Protein AF-A0A963DLN7-F1 (afdb_monomer_lite)

Radius of gyration: 10.58 Å; chains: 1; bounding box: 24×15×28 Å

Secondary structure (DSSP, 8-state):
---SSSTTHHHHTTHHHHHHTT--B-----TTS-HHHHHHHHHHHHTTPPTTSB-

Sequence (55 aa):
ITPFNFPFMVPMWMAPVSIACGNSFILKPSERDPSPSLLTAELFREAGLPAGVFN

pLDDT: mean 97.33, std 0.76, range [95.44, 98.5]

Foldseek 3Di:
DDEDPCQQVVCVVPLVVCVVVVAADEDDTDPVHNVNVVVVVVVCVVVVPDPRSYD

Structure (mmCIF, N/CA/C/O backbone):
data_AF-A0A963DLN7-F1
#
_entry.id   AF-A0A963DLN7-F1
#
loop_
_atom_site.group_PDB
_atom_site.id
_atom_site.type_symbol
_atom_site.label_atom_id
_atom_site.label_alt_id
_atom_site.label_comp_id
_atom_site.label_asym_id
_atom_site.label_entity_id
_atom_site.label_seq_id
_atom_site.pdbx_PDB_ins_code
_atom_site.Cartn_x
_atom_site.Cartn_y
_atom_site.Cartn_z
_atom_site.occupancy
_atom_site.B_iso_or_equiv
_atom_site.auth_seq_id
_atom_site.auth_comp_id
_atom_site.auth_asym_id
_atom_site.auth_atom_id
_atom_site.pdbx_PDB_model_num
ATOM 1 N N . ILE A 1 1 ? 9.161 5.879 -2.827 1.00 96.50 1 ILE A N 1
ATOM 2 C CA . ILE A 1 1 ? 9.688 5.515 -4.170 1.00 96.50 1 ILE A CA 1
ATOM 3 C C . ILE A 1 1 ? 10.491 4.233 -4.011 1.00 96.50 1 ILE A C 1
ATOM 5 O O . ILE A 1 1 ? 11.304 4.194 -3.094 1.00 96.50 1 ILE A O 1
ATOM 9 N N . THR A 1 2 ? 10.272 3.210 -4.838 1.00 96.56 2 THR A N 1
ATOM 10 C CA . THR A 1 2 ? 10.945 1.901 -4.701 1.00 96.56 2 THR A CA 1
ATOM 11 C C . THR A 1 2 ? 11.493 1.370 -6.036 1.00 96.56 2 THR A C 1
ATOM 13 O O . THR A 1 2 ? 10.977 1.734 -7.096 1.00 96.56 2 THR A O 1
ATOM 16 N N . PRO A 1 3 ? 12.564 0.551 -6.010 1.00 97.06 3 PRO A N 1
ATOM 17 C CA . PRO A 1 3 ? 13.134 -0.078 -7.201 1.00 97.06 3 PRO A CA 1
ATOM 18 C C . PRO A 1 3 ? 12.301 -1.283 -7.673 1.00 97.06 3 PRO A C 1
ATOM 20 O O . PRO A 1 3 ? 11.425 -1.766 -6.959 1.00 97.06 3 PRO A O 1
ATOM 23 N N . PHE A 1 4 ? 12.599 -1.793 -8.872 1.00 97.00 4 PHE A N 1
ATOM 24 C CA . PHE A 1 4 ? 11.851 -2.895 -9.497 1.00 97.00 4 PHE A CA 1
ATOM 25 C C . PHE A 1 4 ? 12.219 -4.298 -8.986 1.00 97.00 4 PHE A C 1
ATOM 27 O O . PHE A 1 4 ? 11.477 -5.238 -9.216 1.00 97.00 4 PHE A O 1
ATOM 34 N N . ASN A 1 5 ? 13.380 -4.480 -8.351 1.00 96.25 5 ASN A N 1
ATOM 35 C CA . ASN A 1 5 ? 13.937 -5.809 -8.066 1.00 96.25 5 ASN A CA 1
ATOM 36 C C . ASN A 1 5 ? 13.221 -6.561 -6.932 1.00 96.25 5 ASN A C 1
ATOM 38 O O . ASN A 1 5 ? 13.268 -7.786 -6.889 1.00 96.25 5 ASN A O 1
ATOM 42 N N . PHE A 1 6 ? 12.571 -5.837 -6.020 1.00 97.00 6 PHE A N 1
ATOM 43 C CA . PHE A 1 6 ? 11.811 -6.398 -4.901 1.00 97.00 6 PHE A CA 1
ATOM 44 C C . PHE A 1 6 ? 10.521 -5.585 -4.683 1.00 97.00 6 PHE A C 1
ATOM 46 O O . PHE A 1 6 ? 10.384 -4.874 -3.681 1.00 97.00 6 PHE A O 1
ATOM 53 N N . PRO A 1 7 ? 9.572 -5.669 -5.630 1.00 95.44 7 PRO A N 1
ATOM 54 C CA . PRO A 1 7 ? 8.437 -4.746 -5.772 1.00 95.44 7 PRO A CA 1
ATOM 55 C C . PRO A 1 7 ? 7.391 -4.846 -4.652 1.00 95.44 7 PRO A C 1
ATOM 57 O O . PRO A 1 7 ? 6.597 -3.926 -4.482 1.00 95.44 7 PRO A O 1
ATOM 60 N N . PHE A 1 8 ? 7.389 -5.941 -3.883 1.00 96.00 8 PHE A N 1
ATOM 61 C CA . PHE A 1 8 ? 6.564 -6.103 -2.681 1.00 96.00 8 PHE A CA 1
ATOM 62 C C . PHE A 1 8 ? 7.360 -5.827 -1.399 1.00 96.00 8 PHE A C 1
ATOM 64 O O . PHE A 1 8 ? 6.948 -5.041 -0.550 1.00 96.00 8 PHE A O 1
ATOM 71 N N . MET A 1 9 ? 8.538 -6.443 -1.272 1.00 97.31 9 MET A N 1
ATOM 72 C CA . MET A 1 9 ? 9.311 -6.425 -0.029 1.00 97.31 9 MET A CA 1
ATOM 73 C C . MET A 1 9 ? 9.839 -5.027 0.328 1.00 97.31 9 MET A C 1
ATOM 75 O O . MET A 1 9 ? 9.726 -4.620 1.480 1.00 97.31 9 MET A O 1
ATOM 79 N N . VAL A 1 10 ? 10.370 -4.264 -0.637 1.00 96.81 10 VAL A N 1
ATOM 80 C CA . VAL A 1 10 ? 10.951 -2.939 -0.344 1.00 96.81 10 VAL A CA 1
ATOM 81 C C . VAL A 1 10 ? 9.893 -1.930 0.122 1.00 96.81 10 VAL A C 1
ATOM 83 O O . VAL A 1 10 ? 10.137 -1.275 1.136 1.00 96.81 10 VAL A O 1
ATOM 86 N N . PRO A 1 11 ? 8.708 -1.804 -0.518 1.00 96.44 11 PRO A N 1
ATOM 87 C CA . PRO A 1 11 ? 7.630 -0.992 0.050 1.00 96.44 11 PRO A CA 1
ATOM 88 C C . PRO A 1 11 ? 7.233 -1.412 1.472 1.00 96.44 11 PRO A C 1
ATOM 90 O O . PRO A 1 11 ? 6.985 -0.552 2.319 1.00 96.44 11 PRO A O 1
ATOM 93 N N . MET A 1 12 ? 7.207 -2.719 1.755 1.00 96.44 12 MET A N 1
ATOM 94 C CA . MET A 1 12 ? 6.801 -3.263 3.057 1.00 96.44 12 MET A CA 1
ATOM 95 C C . MET A 1 12 ? 7.834 -3.084 4.174 1.00 96.44 12 MET A C 1
ATOM 97 O O . MET A 1 12 ? 7.492 -3.241 5.3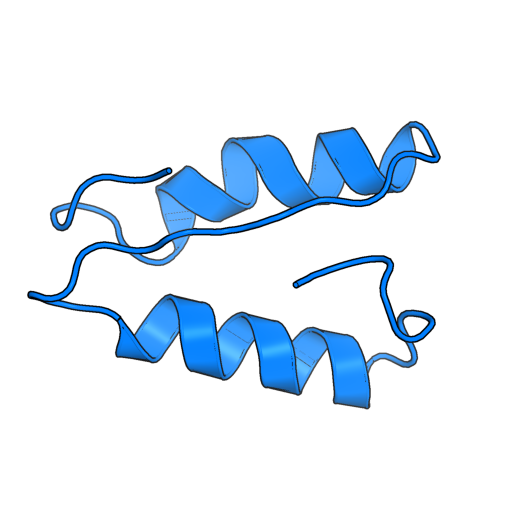41 1.00 96.44 12 MET A O 1
ATOM 101 N N . TRP A 1 13 ? 9.067 -2.679 3.873 1.00 96.25 13 TRP A N 1
ATOM 102 C CA . TRP A 1 13 ? 10.008 -2.239 4.910 1.00 96.25 13 TRP A CA 1
ATOM 103 C C . TRP A 1 13 ? 9.682 -0.851 5.466 1.00 96.25 13 TRP A C 1
ATOM 105 O O . TRP A 1 13 ? 10.119 -0.509 6.561 1.00 96.25 13 TRP A O 1
ATOM 115 N N . MET A 1 14 ? 8.926 -0.045 4.716 1.00 95.75 14 MET A N 1
ATOM 116 C CA . MET A 1 14 ? 8.662 1.357 5.041 1.00 95.75 14 MET A CA 1
ATOM 117 C C . MET A 1 14 ? 7.196 1.595 5.403 1.00 95.75 14 MET A C 1
ATOM 119 O O . MET A 1 14 ? 6.918 2.219 6.426 1.00 95.75 14 MET A O 1
ATOM 123 N N . ALA A 1 15 ? 6.255 1.100 4.591 1.00 97.44 15 ALA A N 1
ATOM 124 C CA . ALA A 1 15 ? 4.839 1.428 4.738 1.00 97.44 15 ALA A CA 1
ATOM 125 C C . ALA A 1 15 ? 4.235 0.963 6.079 1.00 97.44 15 ALA A C 1
ATOM 127 O O . ALA A 1 15 ? 3.640 1.800 6.753 1.00 97.44 15 ALA A O 1
ATOM 128 N N . PRO A 1 16 ? 4.431 -0.289 6.547 1.00 96.38 16 PRO A N 1
ATOM 129 C CA . PRO A 1 16 ? 3.866 -0.734 7.821 1.00 96.38 16 PRO A CA 1
ATOM 130 C C . PRO A 1 16 ? 4.407 0.058 9.010 1.00 96.38 16 PRO A C 1
ATOM 132 O O . PRO A 1 16 ? 3.644 0.433 9.892 1.00 96.38 16 PRO A O 1
ATOM 135 N N . VAL A 1 17 ? 5.710 0.361 9.016 1.00 97.75 17 VAL A N 1
ATOM 136 C CA . VAL A 1 17 ? 6.343 1.152 10.083 1.00 97.75 17 VAL A CA 1
ATOM 137 C C . VAL A 1 17 ? 5.816 2.587 10.068 1.00 97.75 17 VAL A C 1
ATOM 139 O O . VAL A 1 17 ? 5.436 3.118 11.105 1.00 97.75 17 VAL A O 1
ATOM 142 N N . SER A 1 18 ? 5.734 3.202 8.886 1.00 98.00 18 SER A N 1
ATOM 143 C CA . SER A 1 18 ? 5.208 4.558 8.712 1.00 98.00 18 SER A CA 1
ATOM 144 C C . SER A 1 18 ? 3.765 4.680 9.215 1.00 98.00 18 SER A C 1
ATOM 146 O O . SER A 1 18 ? 3.478 5.577 10.013 1.00 98.00 18 SER A O 1
ATOM 148 N N . ILE A 1 19 ? 2.905 3.734 8.820 1.00 97.94 19 ILE A N 1
ATOM 149 C CA . ILE A 1 19 ? 1.494 3.660 9.220 1.00 97.94 19 ILE A CA 1
ATOM 150 C C . ILE A 1 19 ? 1.362 3.379 10.720 1.00 97.94 19 ILE A C 1
ATOM 152 O O . ILE A 1 19 ? 0.587 4.049 11.398 1.00 97.94 19 ILE A O 1
ATOM 156 N N . ALA A 1 20 ? 2.143 2.443 11.270 1.00 97.69 20 ALA A N 1
ATOM 157 C CA . ALA A 1 20 ? 2.132 2.137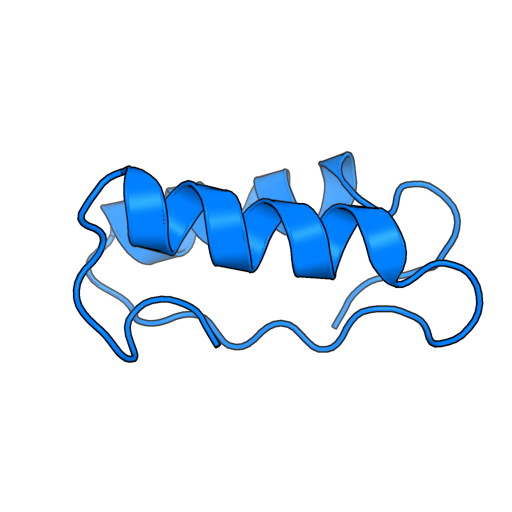 12.703 1.00 97.69 20 ALA A CA 1
ATOM 158 C C . ALA A 1 20 ? 2.545 3.344 13.562 1.00 97.69 20 ALA A C 1
ATOM 160 O O . ALA A 1 20 ? 2.024 3.531 14.658 1.00 97.69 20 ALA A O 1
ATOM 161 N N . CYS A 1 21 ? 3.433 4.200 13.052 1.00 98.38 21 CYS A N 1
ATOM 162 C CA . CYS A 1 21 ? 3.798 5.469 13.681 1.00 98.38 21 CYS A CA 1
ATOM 163 C C . CYS A 1 21 ? 2.764 6.594 13.470 1.00 98.38 21 CYS A C 1
ATOM 165 O O . CYS A 1 21 ? 3.035 7.732 13.845 1.00 98.38 21 CYS A O 1
ATOM 167 N N . GLY A 1 22 ? 1.602 6.311 12.872 1.00 98.00 22 GLY A N 1
ATOM 168 C CA . GLY A 1 22 ? 0.518 7.276 12.669 1.00 98.00 22 GLY A CA 1
ATOM 169 C C . GLY A 1 22 ? 0.685 8.188 11.451 1.00 98.00 22 GLY A C 1
ATOM 170 O O . GLY A 1 22 ? -0.029 9.182 11.342 1.00 98.00 22 GLY A O 1
ATOM 171 N N . ASN A 1 23 ? 1.608 7.880 10.535 1.00 98.50 23 ASN A N 1
ATOM 172 C CA . ASN A 1 23 ? 1.785 8.652 9.306 1.00 98.50 23 ASN A CA 1
ATOM 173 C C . ASN A 1 23 ? 0.941 8.081 8.163 1.00 98.50 23 ASN A C 1
ATOM 175 O O . ASN A 1 23 ? 0.631 6.892 8.121 1.00 98.50 23 ASN A O 1
ATOM 179 N N . SER A 1 24 ? 0.637 8.933 7.187 1.00 98.06 24 SER A N 1
ATOM 180 C CA . SER A 1 24 ? 0.210 8.481 5.860 1.00 98.06 24 SER A CA 1
ATOM 181 C C . SER A 1 24 ? 1.430 8.218 4.974 1.00 98.06 24 SER A C 1
ATOM 183 O O . SER A 1 24 ? 2.469 8.864 5.123 1.00 98.06 24 SER A O 1
ATOM 185 N N . PHE A 1 25 ? 1.303 7.283 4.039 1.00 98.19 25 PHE A N 1
ATOM 186 C CA . PHE A 1 25 ? 2.375 6.837 3.159 1.00 98.19 25 PHE A CA 1
ATOM 187 C C . PHE A 1 25 ? 1.981 7.007 1.688 1.00 98.19 25 PHE A C 1
ATOM 189 O O . PHE A 1 25 ? 0.868 6.659 1.301 1.00 98.19 25 PHE A O 1
ATOM 196 N N . ILE A 1 26 ? 2.903 7.528 0.869 1.00 98.00 26 ILE A N 1
ATOM 197 C CA . ILE A 1 26 ? 2.729 7.654 -0.586 1.00 98.00 26 ILE A CA 1
ATOM 198 C C . ILE A 1 26 ? 3.791 6.803 -1.291 1.00 98.00 26 ILE A C 1
ATOM 200 O O . ILE A 1 26 ? 4.998 7.075 -1.219 1.00 98.00 26 ILE A O 1
ATOM 204 N N . LEU A 1 27 ? 3.349 5.768 -1.995 1.00 97.69 27 LEU A N 1
ATOM 205 C CA . LEU A 1 27 ? 4.162 4.830 -2.739 1.00 97.69 27 LEU A CA 1
ATOM 206 C C . LEU A 1 27 ? 4.142 5.154 -4.235 1.00 97.69 27 LEU A C 1
ATOM 208 O O . LEU A 1 27 ? 3.167 4.943 -4.939 1.00 97.69 27 LEU A O 1
ATOM 212 N N . LYS A 1 28 ? 5.304 5.545 -4.762 1.00 98.00 28 LYS A N 1
ATOM 213 C CA . LYS A 1 28 ? 5.575 5.488 -6.204 1.00 98.00 28 LYS A CA 1
ATOM 214 C C . LYS A 1 28 ? 6.377 4.219 -6.526 1.00 98.00 28 LYS A C 1
ATOM 216 O O . LYS A 1 28 ? 7.598 4.244 -6.295 1.00 98.00 28 LYS A O 1
ATOM 221 N N . PRO A 1 29 ? 5.751 3.139 -7.030 1.00 96.94 29 PRO A N 1
ATOM 222 C CA . PRO A 1 29 ? 6.482 1.949 -7.445 1.00 96.94 29 PRO A CA 1
ATOM 223 C C . PRO A 1 29 ? 7.276 2.204 -8.734 1.00 96.94 29 PRO A C 1
ATOM 225 O O . PRO A 1 29 ? 7.187 3.276 -9.353 1.00 96.94 29 PRO A O 1
ATOM 228 N N . SER A 1 30 ? 8.090 1.225 -9.124 1.00 97.25 30 SER A N 1
ATOM 229 C CA . SER A 1 30 ? 8.682 1.211 -10.459 1.00 97.25 30 SER A CA 1
ATOM 230 C C . SER A 1 30 ? 7.623 0.853 -11.497 1.00 97.25 30 SER A C 1
ATOM 232 O O . SER A 1 30 ? 6.824 -0.057 -11.307 1.00 97.25 30 SER A O 1
ATOM 234 N N . GLU A 1 31 ? 7.675 1.536 -12.630 1.00 97.19 31 GLU A N 1
ATOM 235 C CA . GLU A 1 31 ? 6.860 1.293 -13.816 1.00 97.19 31 GLU A CA 1
ATOM 236 C C . GLU A 1 31 ? 7.116 -0.073 -14.472 1.00 97.19 31 GLU A C 1
ATOM 238 O O . GLU A 1 31 ? 6.283 -0.543 -15.240 1.00 97.19 31 GLU A O 1
ATOM 243 N N . ARG A 1 32 ? 8.252 -0.718 -14.172 1.00 97.56 32 ARG A N 1
ATOM 244 C CA . ARG A 1 32 ? 8.625 -2.021 -14.744 1.00 97.56 32 ARG A CA 1
ATOM 245 C C . ARG A 1 32 ? 7.886 -3.192 -14.106 1.00 97.56 32 ARG A C 1
ATOM 247 O O . ARG A 1 32 ? 7.651 -4.184 -14.783 1.00 97.56 32 ARG A O 1
ATOM 254 N N . ASP A 1 33 ? 7.568 -3.078 -12.819 1.00 96.94 33 ASP A N 1
ATOM 255 C CA . ASP A 1 33 ? 6.865 -4.115 -12.058 1.00 96.94 33 ASP A CA 1
ATOM 256 C C . ASP A 1 33 ? 5.978 -3.490 -10.960 1.00 96.94 33 ASP A C 1
ATOM 258 O O . ASP A 1 33 ? 6.307 -3.529 -9.769 1.00 96.94 33 ASP A O 1
ATOM 262 N N . PRO A 1 34 ? 4.878 -2.814 -11.347 1.00 97.44 34 PRO A N 1
ATOM 263 C CA . PRO A 1 34 ? 4.015 -2.106 -10.404 1.00 97.44 34 PRO A CA 1
ATOM 264 C C . PRO A 1 34 ? 2.969 -3.016 -9.743 1.00 97.44 34 PRO A C 1
ATOM 266 O O . PRO A 1 34 ? 2.420 -2.659 -8.699 1.00 97.44 34 PRO A O 1
ATOM 269 N N . SER A 1 35 ? 2.668 -4.176 -10.337 1.00 97.94 35 SER A N 1
ATOM 270 C CA . SER A 1 35 ? 1.519 -5.014 -9.974 1.00 97.94 35 SER A CA 1
ATOM 271 C C . SER A 1 35 ? 1.480 -5.417 -8.494 1.00 97.94 35 SER A C 1
ATOM 273 O O . SER A 1 35 ? 0.408 -5.301 -7.900 1.00 97.94 35 SER A O 1
ATOM 275 N N . PRO A 1 36 ? 2.595 -5.799 -7.838 1.00 97.62 36 PR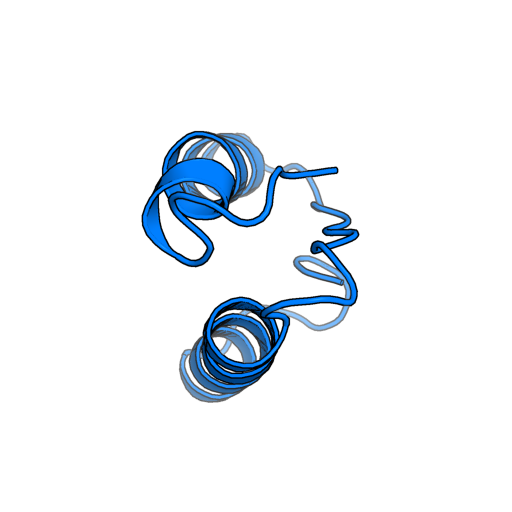O A N 1
ATOM 276 C CA . PRO A 1 36 ? 2.568 -6.143 -6.415 1.00 97.62 36 PRO A CA 1
ATOM 277 C C . PRO A 1 36 ? 2.225 -4.955 -5.512 1.00 97.62 36 PRO A C 1
ATOM 279 O O . PRO A 1 36 ? 1.524 -5.113 -4.514 1.00 97.62 36 PRO A O 1
ATOM 282 N N . SER A 1 37 ? 2.680 -3.751 -5.869 1.00 97.25 37 SER A N 1
ATOM 283 C CA . SER A 1 37 ? 2.350 -2.527 -5.131 1.00 97.25 37 SER A CA 1
ATOM 284 C C . SER A 1 37 ? 0.876 -2.147 -5.300 1.00 97.25 37 SER A C 1
ATOM 286 O O . SER A 1 37 ? 0.231 -1.785 -4.320 1.00 97.25 37 SER A O 1
ATOM 288 N N . LEU A 1 38 ? 0.325 -2.299 -6.510 1.00 97.38 38 LEU A N 1
ATOM 289 C CA . LEU A 1 38 ? -1.099 -2.065 -6.778 1.00 97.38 38 LEU A CA 1
ATOM 290 C C . LEU A 1 38 ? -1.992 -3.070 -6.037 1.00 97.38 38 LEU A C 1
ATOM 292 O O . LEU A 1 38 ? -2.976 -2.672 -5.421 1.00 97.38 38 LEU A O 1
ATOM 296 N N . LEU A 1 39 ? -1.616 -4.353 -6.025 1.00 97.94 39 LEU A N 1
ATOM 297 C CA . LEU A 1 39 ? -2.314 -5.371 -5.236 1.00 97.94 39 LEU A CA 1
ATOM 298 C C . LEU A 1 39 ? -2.254 -5.055 -3.737 1.00 97.94 39 LEU A C 1
ATOM 300 O O . LEU A 1 39 ? -3.246 -5.199 -3.037 1.00 97.94 39 LEU A O 1
ATOM 304 N N . THR A 1 40 ? -1.109 -4.587 -3.240 1.00 97.25 40 THR A N 1
ATOM 305 C CA . THR A 1 40 ? -0.969 -4.201 -1.828 1.00 97.25 40 THR A CA 1
ATOM 306 C C . THR A 1 40 ? -1.901 -3.044 -1.458 1.00 97.25 40 THR A C 1
ATOM 308 O O . THR A 1 40 ? -2.510 -3.079 -0.391 1.00 97.25 40 THR A O 1
ATOM 311 N N . ALA A 1 41 ? -2.053 -2.045 -2.336 1.00 96.88 41 ALA A N 1
ATOM 312 C CA . ALA A 1 41 ? -2.999 -0.947 -2.131 1.00 96.88 41 ALA A CA 1
ATOM 313 C C . ALA A 1 41 ? -4.445 -1.462 -2.006 1.00 96.88 41 ALA A C 1
ATOM 315 O O . ALA A 1 41 ? -5.179 -1.041 -1.112 1.00 96.88 41 ALA A O 1
ATOM 316 N N . GLU A 1 42 ? -4.827 -2.418 -2.857 1.00 97.94 42 GLU A N 1
ATOM 317 C CA . GLU A 1 42 ? -6.150 -3.044 -2.813 1.00 97.94 42 GLU A CA 1
ATOM 318 C C . GLU A 1 42 ? -6.358 -3.865 -1.535 1.00 97.94 42 GLU A C 1
ATOM 320 O O . GLU A 1 42 ? -7.370 -3.711 -0.855 1.00 97.94 42 GLU A O 1
ATOM 325 N N . LEU A 1 43 ? -5.363 -4.660 -1.136 1.00 97.81 43 LEU A N 1
ATOM 326 C CA . LEU A 1 43 ? -5.419 -5.438 0.102 1.00 97.81 43 LEU A CA 1
ATOM 327 C C . LEU A 1 43 ? -5.529 -4.542 1.343 1.00 97.81 43 LEU A C 1
ATOM 329 O O . LEU A 1 43 ? -6.249 -4.882 2.279 1.00 97.81 43 LEU A O 1
ATOM 333 N N . PHE A 1 44 ? -4.868 -3.381 1.368 1.00 97.62 44 PHE A N 1
ATOM 334 C CA . PHE A 1 44 ? -5.045 -2.419 2.460 1.00 97.62 44 PHE A CA 1
ATOM 335 C C . PHE A 1 44 ? -6.461 -1.845 2.503 1.00 97.6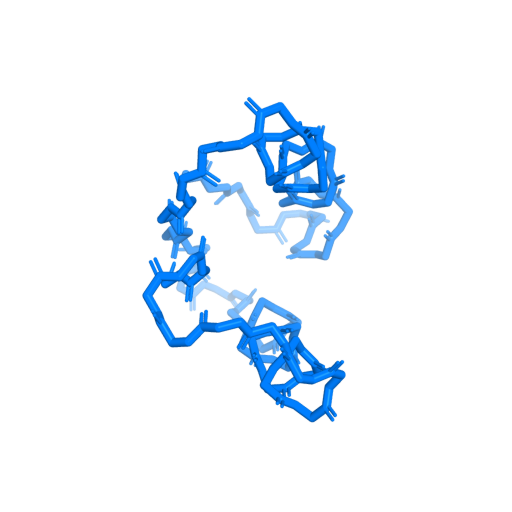2 44 PHE A C 1
ATOM 337 O O . PHE A 1 44 ? -7.022 -1.690 3.590 1.00 97.62 44 PHE A O 1
ATOM 344 N N . ARG A 1 45 ? -7.054 -1.567 1.339 1.00 97.25 45 ARG A N 1
ATOM 345 C CA . ARG A 1 45 ? -8.447 -1.125 1.236 1.00 97.25 45 ARG A CA 1
ATOM 346 C C . ARG A 1 45 ? -9.403 -2.198 1.763 1.00 97.25 45 ARG A C 1
ATOM 348 O O . ARG A 1 45 ? -10.292 -1.877 2.548 1.00 97.25 45 ARG A O 1
ATOM 355 N N . GLU A 1 46 ? -9.203 -3.458 1.383 1.00 98.44 46 GLU A N 1
ATOM 356 C CA . GLU A 1 46 ? -9.988 -4.600 1.877 1.00 98.44 46 GLU A CA 1
ATOM 357 C C . GLU A 1 46 ? -9.808 -4.834 3.384 1.00 98.44 46 GLU A C 1
ATOM 359 O O . GLU A 1 46 ? -10.776 -5.133 4.081 1.00 98.44 46 GLU A O 1
ATOM 364 N N . ALA A 1 47 ? -8.598 -4.629 3.908 1.00 97.94 47 ALA A N 1
ATOM 365 C CA . ALA A 1 47 ? -8.293 -4.722 5.335 1.00 97.94 47 ALA A CA 1
ATOM 366 C C . ALA A 1 47 ? -8.905 -3.582 6.178 1.00 97.94 47 ALA A C 1
ATOM 368 O O . ALA A 1 47 ? -8.783 -3.596 7.403 1.00 97.94 47 ALA A O 1
ATOM 369 N N . GLY A 1 48 ? -9.557 -2.598 5.549 1.00 98.12 48 GLY A N 1
ATOM 370 C CA . GLY A 1 48 ? -10.197 -1.477 6.235 1.00 98.12 48 GLY A CA 1
ATOM 371 C C . GLY A 1 48 ? -9.238 -0.351 6.618 1.00 98.12 48 GLY A C 1
ATOM 372 O O . GLY A 1 48 ? -9.561 0.448 7.500 1.00 98.12 48 GLY A O 1
ATOM 373 N N . LEU A 1 49 ? -8.067 -0.261 5.975 1.00 97.88 49 LEU A N 1
ATOM 374 C CA . LEU A 1 49 ? -7.181 0.884 6.157 1.00 97.88 49 LEU A CA 1
ATOM 375 C C . LEU A 1 49 ? -7.917 2.165 5.707 1.00 97.88 49 LEU A C 1
ATOM 377 O O . LEU A 1 49 ? -8.458 2.188 4.597 1.00 97.88 49 LEU A O 1
ATOM 381 N N . PRO A 1 50 ? -7.954 3.236 6.526 1.00 98.31 50 PRO A N 1
ATOM 382 C CA . PRO A 1 50 ? -8.650 4.460 6.150 1.00 98.31 50 PRO A CA 1
ATOM 383 C C . PRO A 1 50 ? -8.119 5.047 4.837 1.00 98.31 50 PRO A C 1
ATOM 385 O O . PRO A 1 50 ? -6.911 5.058 4.583 1.00 98.31 50 PRO A O 1
ATOM 388 N N . ALA A 1 51 ? -9.029 5.565 4.009 1.00 97.38 51 ALA A N 1
ATOM 389 C CA . ALA A 1 51 ? -8.674 6.179 2.733 1.00 97.38 51 ALA A CA 1
ATOM 390 C C . ALA A 1 51 ? -7.639 7.301 2.928 1.00 97.38 51 ALA A C 1
ATOM 392 O O . ALA A 1 51 ? -7.767 8.128 3.830 1.00 97.38 51 ALA A O 1
ATOM 393 N N . GLY A 1 52 ? -6.612 7.321 2.078 1.00 95.81 52 GLY A N 1
ATOM 394 C CA . GLY A 1 52 ? -5.537 8.312 2.131 1.00 95.81 52 GLY A CA 1
ATOM 395 C C . GLY A 1 52 ? -4.382 7.976 3.081 1.00 95.81 52 GLY A C 1
ATOM 396 O O . GLY A 1 52 ? -3.354 8.645 3.006 1.00 95.81 52 GLY A O 1
ATOM 397 N N . VAL A 1 53 ? -4.483 6.935 3.920 1.00 98.06 53 VAL A N 1
ATOM 398 C CA . VAL A 1 53 ? -3.354 6.482 4.762 1.00 98.06 53 VAL A CA 1
ATOM 399 C C . VAL A 1 53 ? -2.281 5.773 3.930 1.00 98.06 53 VAL A C 1
ATOM 401 O O . VAL A 1 53 ? -1.097 5.873 4.243 1.00 98.06 53 VAL A O 1
ATOM 404 N N . PHE A 1 54 ? -2.667 5.109 2.842 1.00 98.06 54 PHE A N 1
ATOM 405 C CA . PHE A 1 54 ? -1.758 4.553 1.843 1.00 98.06 54 PHE A CA 1
ATOM 406 C C . PHE A 1 54 ? -2.215 5.009 0.454 1.00 98.06 54 PHE A C 1
ATOM 408 O O . PHE A 1 54 ? -3.383 4.816 0.113 1.00 98.06 54 PHE A O 1
ATOM 415 N N . ASN A 1 55 ? -1.316 5.630 -0.316 1.00 96.06 55 ASN A N 1
ATOM 416 C CA . ASN A 1 55 ? -1.570 6.134 -1.674 1.00 96.06 55 ASN A CA 1
ATOM 417 C C . ASN A 1 55 ? -0.495 5.669 -2.646 1.00 96.06 55 ASN A C 1
ATOM 419 O O . ASN A 1 55 ? 0.676 5.619 -2.213 1.00 96.06 55 ASN A O 1
#

=== Feature glossary ===
The record interleaves many kinds of information about one protein. Here is each kind framed as the question it answers.

Q: What known structures does this most resemble?
A: Structural nearest neighbors (via Foldseek easy-search vs the PDB). Reported per hit: target PDB id, E-value, and alignment TM-score. A TM-score above ~0.5 is the conventional threshold for 'same fold'.

Q: Where is each backbone atom in 3D?
A: The mmCIF table is the protein's shape written out atom by atom. For each backbone N, Cα, C, and carbonyl O, it records an (x, y, z) coordinate triple in Å plus the residue type, chain letter, and residue number.

Q: What are the backbone torsion angles?
A: The φ/ψ torsion pair specifies the backbone conformation at each residue. φ rotates about the N–Cα bond, ψ about the Cα–C bond. Steric clashes forbid most of the (φ, ψ) plane — the allowed regions (α-helix basin, β-sheet basin, left-handed helix) are the Ramachandran-allowed regions.

Q: Which residues are buried vs exposed?
A: Solvent-accessible surface area (SASA) is the area in Å² traced out by the centre of a 1.4 Å probe sphere (a water molecule) rolled over the protein's van der Waals surface (Shrake–Rupley / Lee–Richards construction). Buried residues have near-zero SASA; fully exposed residues can exceed 200 Å². The total SASA scales roughly with the number of surface residues.

Q: How confident is the AlphaFold model at each residue?
A: pLDDT is the predicted lDDT-Cα score: AlphaFold's confidence that the local environment of each residue (all inter-atomic distances within 15 Å) is correctly placed. It is a per-residue number between 0 and 100, with higher meaning more reliable.

Q: What does the local fold look like, residue by residue?
A: 3Di is Foldseek's structural alphabet. Each residue is assigned one of twenty discrete states based on how its Cα sits relative to its spatial (not sequential) neighbors. Aligning 3Di strings finds structural homologs roughly as well as full 3D superposition, but orders of magnitude faster.

Q: How big and how compact is the whole molecule?
A: Radius of gyration (Rg) is the root-mean-square distance of Cα atoms from their centroid — a single number for overall size and compactness. A globular domain of N residues has Rg ≈ 2.2·N^0.38 Å; an extended or disordered chain has a much larger Rg. The Cα contact count is the number of residue pairs whose Cα atoms are within 8 Å and are more than four positions apart in sequence — a standard proxy for tertiary packing density. The bounding box is the smallest axis-aligned box enclosing all Cα atoms.

Q: Which residues are in helices, strands, or loops?
A: DSSP 8-state secondary structure assigns each residue one of H (α-helix), G (3₁₀-helix), I (π-helix), E (extended β-strand), B (isolated β-bridge), T (hydrogen-bonded turn), S (bend), or '-' (coil). The assignment is computed from backbone hydrogen-bond geometry via the Kabsch–Sander algorithm.

Q: How mobile is each atom in the crystal?
A: Crystallographic B-factors measure how much each atom's electron density is smeared out, in Å². They rise in mobile loops and surface residues and fall in the buried interior. In AlphaFold models this column is repurposed to hold pLDDT instead.

Q: What if only a Cα trace is available?
A: P-SEA three-state annotation labels each residue as helix, strand, or coil based purely on the geometry of the Cα trace. It serves as a fallback when the full backbone (and thus DSSP) is unavailable.

Q: What family and function is it annotated with?
A: Database cross-references. InterPro integrates a dozen domain/family signature databases into unified entries with residue-range hits. GO terms attach function/process/location labels with evidence codes. CATH codes position the fold in a four-level structural taxonomy. Organism is the NCBI-taxonomy species name.

Q: Are the domains correctly placed re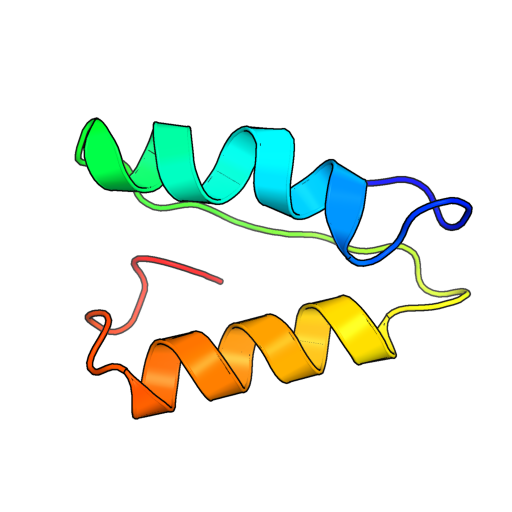lative to each other?
A: Predicted Aligned Error (PAE) is an AlphaFold confidence matrix: entry (i, j) is the expected error in the position of residue j, in ångströms, when the prediction is superimposed on the true structure at residue i. Low PAE within a block of residues means that block is internally rigid and well-predicted; high PAE between two blocks means their relative placement is uncertain even if each block individually is confident.

Q: What do the diagnostic plots show?
A: Three diagnostic plots accompany the record. The Cα contact map visualizes the tertiary structure as a 2D adjacency matrix (8 Å cutoff, sequence-local contacts suppressed). The Ramachandran plot shows the distribution of backbone (φ, ψ) torsions, with points in the α and β basins reflecting secondary structure content. The PAE plot shows AlphaFold's inter-residue confidence as a color matrix.

Q: What is the amino-acid 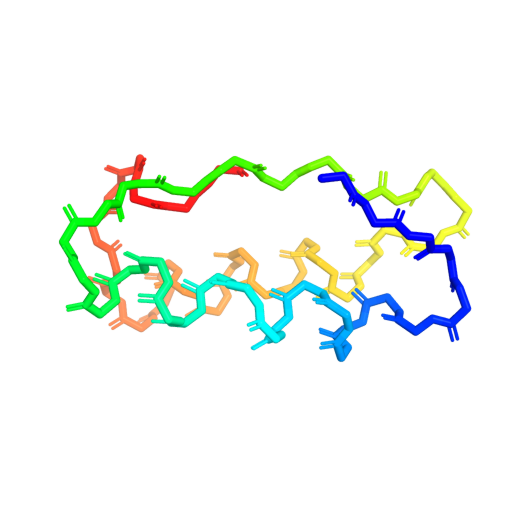chain?
A: Primary structure: the covalent order of the twenty standard amino acids along the backbone. Two proteins with the same sequence will (almost always) fold to the same structure; two with 30% identity often share a fold but not the details.

Q: What do the rendered images show?
A: The six renders are orthographic views along the three Cartesian axes in both directions. Representation (cartoon, sticks, or surface) and color scheme (sequence-rainbow or by-chain) vary across proteins so the training set covers all the common visualization conventions.